Protein AF-A0A9X2GUM6-F1 (afdb_monomer)

Solvent-accessible surface area (backbone atoms only — not comparable to full-atom values): 4546 Å² total; per-residue (Å²): 143,90,84,69,67,64,63,56,53,52,50,53,53,53,49,52,53,50,51,53,51,50,65,75,39,52,91,77,55,72,65,48,71,58,32,49,76,71,72,40,86,69,66,62,59,66,57,51,50,48,49,52,50,50,43,51,70,75,56,57,77,78,72,79,78,74,81,78,84,84,126

Mean predicted aligned error: 12.63 Å

Organism: NCBI:txid1188745

Foldseek 3Di:
DPDPPVVVVVVVVVVVVVVV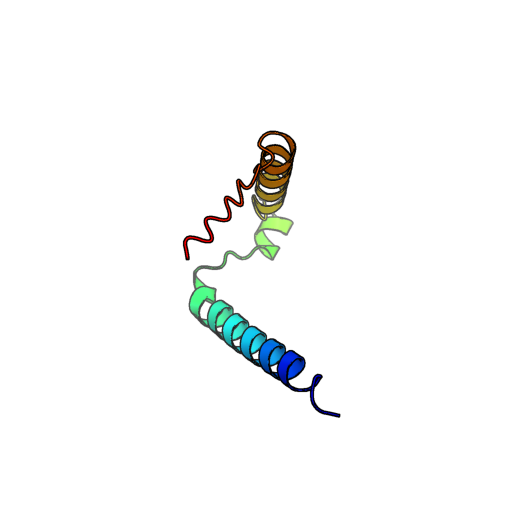VCVVCVVVDDPLVVCVVVVHDSDCVVVVVVVVVVCCVVVVPPPPPPDPPDD

Radius of gyration: 20.55 Å; Cα contacts (8 Å, |Δi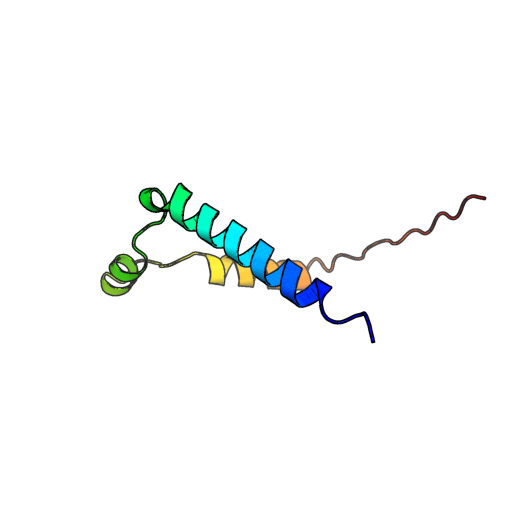|>4): 9; chains: 1; bounding box: 61×31×40 Å

pLDDT: mean 78.86, std 13.24, range [44.41, 95.81]

Structure (mmCIF, N/CA/C/O backbone):
data_AF-A0A9X2GUM6-F1
#
_entry.id   AF-A0A9X2GUM6-F1
#
loop_
_atom_site.group_PDB
_atom_site.id
_atom_site.type_symbol
_atom_site.label_atom_id
_atom_site.label_alt_id
_atom_site.label_comp_id
_atom_site.label_asym_id
_atom_site.label_entity_id
_atom_site.label_seq_id
_atom_site.pdbx_PDB_ins_code
_atom_site.Cartn_x
_atom_site.Cartn_y
_atom_site.Cartn_z
_atom_site.occupancy
_atom_site.B_iso_or_equiv
_atom_site.auth_seq_id
_atom_site.auth_comp_id
_atom_site.auth_asym_id
_atom_site.auth_atom_id
_atom_site.pdbx_PDB_model_num
ATOM 1 N N . MET A 1 1 ? 23.601 19.631 -22.783 1.00 44.41 1 MET A N 1
ATOM 2 C CA . MET A 1 1 ? 22.191 19.178 -22.746 1.00 44.41 1 MET A CA 1
ATOM 3 C C . MET A 1 1 ? 22.130 17.702 -22.332 1.00 44.41 1 MET A C 1
ATOM 5 O O . MET A 1 1 ? 22.116 16.852 -23.204 1.00 44.41 1 MET A O 1
ATOM 9 N N . ALA A 1 2 ? 22.171 17.364 -21.034 1.00 54.31 2 ALA A N 1
ATOM 10 C CA . ALA A 1 2 ? 22.198 15.953 -20.589 1.00 54.31 2 ALA A CA 1
ATOM 11 C C . ALA A 1 2 ? 21.751 15.765 -19.121 1.00 54.31 2 ALA A C 1
ATOM 13 O O . ALA A 1 2 ? 22.457 15.163 -18.321 1.00 54.31 2 ALA A O 1
ATOM 14 N N . ARG A 1 3 ? 20.614 16.349 -18.719 1.00 52.78 3 ARG A N 1
ATOM 15 C CA . ARG A 1 3 ? 20.077 16.190 -17.346 1.00 52.78 3 ARG A CA 1
ATOM 16 C C . ARG A 1 3 ? 18.587 15.824 -17.265 1.00 52.78 3 ARG A C 1
ATOM 18 O O . ARG A 1 3 ? 18.081 15.646 -16.167 1.00 52.78 3 ARG A O 1
ATOM 25 N N . TRP A 1 4 ? 17.903 15.655 -18.401 1.00 53.34 4 TRP A N 1
ATOM 26 C CA . TRP A 1 4 ? 16.439 15.489 -18.447 1.00 53.34 4 TRP A CA 1
ATOM 27 C C . TRP A 1 4 ? 15.951 14.116 -18.944 1.00 53.34 4 TRP A C 1
ATOM 29 O O . TRP A 1 4 ? 14.771 13.819 -18.813 1.00 53.34 4 TRP A O 1
ATOM 39 N N . THR A 1 5 ? 16.823 13.242 -19.457 1.00 61.47 5 THR A N 1
ATOM 40 C CA . THR A 1 5 ? 16.429 11.916 -19.983 1.00 61.47 5 THR A CA 1
ATOM 41 C C . THR A 1 5 ? 16.285 10.844 -18.896 1.00 61.47 5 THR A C 1
ATOM 43 O O . THR A 1 5 ? 15.430 9.966 -18.999 1.00 61.47 5 THR A O 1
ATOM 46 N N . THR A 1 6 ? 17.060 10.931 -17.811 1.00 64.25 6 THR A N 1
ATOM 47 C CA . THR A 1 6 ? 17.052 9.935 -16.724 1.00 64.25 6 THR A CA 1
ATOM 48 C C . THR A 1 6 ? 15.750 9.942 -15.919 1.00 64.25 6 THR A C 1
ATOM 50 O O . THR A 1 6 ? 15.274 8.885 -15.512 1.00 64.25 6 THR A O 1
ATOM 53 N N . ALA A 1 7 ? 15.139 11.116 -15.720 1.00 68.00 7 ALA A N 1
ATOM 54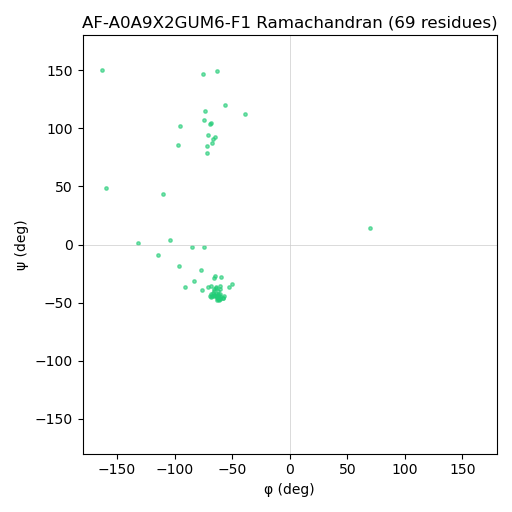 C CA . ALA A 1 7 ? 13.885 11.247 -14.974 1.00 68.00 7 ALA A CA 1
ATOM 55 C C . ALA A 1 7 ? 12.711 10.559 -15.695 1.00 68.00 7 ALA A C 1
ATOM 57 O O . ALA A 1 7 ? 11.918 9.863 -15.063 1.00 68.00 7 ALA A O 1
ATOM 58 N N . SER A 1 8 ? 12.638 10.684 -17.024 1.00 79.44 8 SER A N 1
ATOM 59 C CA . SER A 1 8 ? 11.632 9.997 -17.840 1.00 79.44 8 SER A CA 1
ATOM 60 C C . SER A 1 8 ? 11.840 8.481 -17.836 1.00 79.44 8 SER A C 1
ATOM 62 O O . SER A 1 8 ? 10.878 7.735 -17.678 1.00 79.44 8 SER A O 1
ATOM 64 N N . ALA A 1 9 ? 13.089 8.014 -17.928 1.00 85.62 9 ALA A N 1
ATOM 65 C CA . ALA A 1 9 ? 13.403 6.587 -17.850 1.00 85.62 9 ALA A CA 1
ATOM 66 C C . ALA A 1 9 ? 13.015 5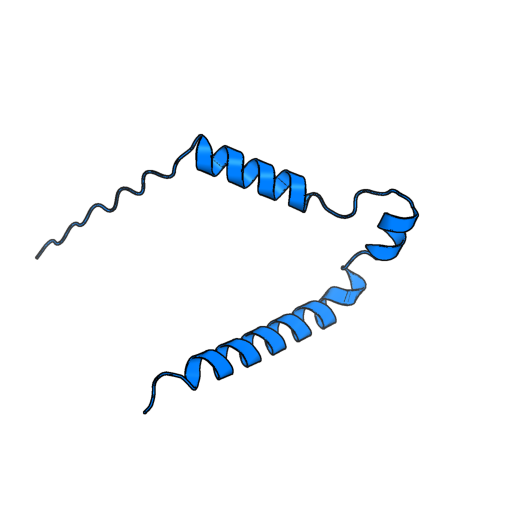.977 -16.490 1.00 85.62 9 ALA A C 1
ATOM 68 O O . ALA A 1 9 ? 12.376 4.926 -16.442 1.00 85.62 9 ALA A O 1
ATOM 69 N N . ALA A 1 10 ? 13.326 6.666 -15.387 1.00 88.69 10 ALA A N 1
ATOM 70 C CA . ALA A 1 10 ? 12.947 6.233 -14.043 1.00 88.69 10 ALA A CA 1
ATOM 71 C C . ALA A 1 10 ? 11.421 6.170 -13.859 1.00 88.69 10 ALA A C 1
ATOM 73 O O . ALA A 1 10 ? 10.909 5.224 -13.262 1.00 88.69 10 ALA A O 1
ATOM 74 N N . PHE A 1 11 ? 10.683 7.137 -14.414 1.00 89.62 11 PHE A N 1
ATOM 75 C CA . PHE A 1 11 ? 9.221 7.136 -14.379 1.00 89.62 11 PHE A CA 1
ATOM 76 C C . PHE A 1 11 ? 8.626 5.917 -15.098 1.00 89.62 11 PHE A C 1
ATOM 78 O O . PHE A 1 11 ? 7.774 5.226 -14.539 1.00 89.62 11 PHE A O 1
ATOM 85 N N . PHE A 1 12 ? 9.094 5.613 -16.313 1.00 93.44 12 PHE A N 1
ATOM 86 C CA . PHE A 1 12 ? 8.599 4.456 -17.062 1.00 93.44 12 PHE A CA 1
ATOM 87 C C . PHE A 1 12 ? 8.958 3.127 -16.394 1.00 93.44 12 PHE A C 1
ATOM 89 O O . PHE A 1 12 ? 8.108 2.239 -16.335 1.00 93.44 12 PHE A O 1
ATOM 96 N N . ALA A 1 13 ? 10.161 3.011 -15.824 1.00 91.81 13 ALA A N 1
ATOM 97 C CA . ALA A 1 13 ? 10.555 1.837 -15.049 1.00 91.81 13 ALA A CA 1
ATOM 98 C C . ALA A 1 13 ? 9.636 1.633 -13.833 1.00 91.81 13 ALA A C 1
ATOM 100 O O . ALA A 1 13 ? 9.107 0.541 -13.629 1.00 91.81 13 ALA A O 1
ATOM 101 N N . ARG A 1 14 ? 9.358 2.704 -13.080 1.00 93.44 14 ARG A N 1
ATOM 102 C CA . ARG A 1 14 ? 8.459 2.651 -11.919 1.00 93.44 14 ARG A CA 1
ATOM 103 C C . ARG A 1 14 ? 7.026 2.295 -12.312 1.00 93.44 14 ARG A C 1
ATOM 105 O O . ARG A 1 14 ? 6.359 1.553 -11.599 1.00 93.44 14 ARG A O 1
ATOM 112 N N . ARG A 1 15 ? 6.552 2.791 -13.458 1.00 95.81 15 ARG A N 1
ATOM 113 C CA . ARG A 1 15 ? 5.236 2.435 -14.006 1.00 95.81 15 ARG A CA 1
ATOM 114 C C . ARG A 1 15 ? 5.158 0.951 -14.373 1.00 95.81 15 ARG A C 1
ATOM 116 O O . ARG A 1 15 ? 4.138 0.331 -14.095 1.00 95.81 15 ARG A O 1
ATOM 123 N N . ALA A 1 16 ? 6.201 0.394 -14.986 1.00 95.81 16 ALA A N 1
ATOM 124 C CA . ALA A 1 16 ? 6.246 -1.022 -15.344 1.00 95.81 16 ALA A CA 1
ATOM 125 C C . ALA A 1 16 ? 6.253 -1.924 -14.098 1.00 95.81 16 ALA A C 1
ATOM 127 O O . ALA A 1 16 ? 5.483 -2.878 -14.030 1.00 95.81 16 ALA A O 1
ATOM 128 N N . GLU A 1 17 ? 7.049 -1.571 -13.083 1.00 95.25 17 GLU A N 1
ATOM 129 C CA . GLU A 1 17 ? 7.057 -2.243 -11.775 1.00 95.25 17 GLU A CA 1
ATOM 130 C C . GLU A 1 17 ? 5.670 -2.202 -11.119 1.00 95.25 17 GLU A C 1
ATOM 132 O O . GLU A 1 17 ? 5.157 -3.222 -10.662 1.00 95.25 17 GLU A O 1
ATOM 137 N N . PHE A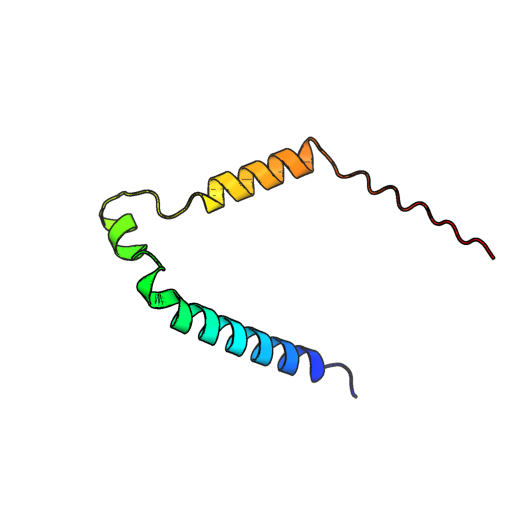 1 18 ? 5.026 -1.032 -11.131 1.00 92.12 18 PHE A N 1
ATOM 138 C CA . PHE A 1 18 ? 3.683 -0.870 -10.589 1.00 92.12 18 PHE A CA 1
ATOM 139 C C . PHE A 1 18 ? 2.647 -1.717 -11.336 1.00 92.12 18 PHE A C 1
ATOM 141 O O . PHE A 1 18 ? 1.815 -2.358 -10.703 1.00 92.12 18 PHE A O 1
ATOM 148 N N . HIS A 1 19 ? 2.715 -1.771 -12.668 1.00 95.44 19 HIS A N 1
ATOM 149 C CA . HIS A 1 19 ? 1.824 -2.616 -13.463 1.00 95.44 19 HIS A CA 1
ATOM 150 C C . HIS A 1 19 ? 1.991 -4.098 -13.106 1.00 95.44 19 HIS A C 1
ATOM 152 O O . HIS A 1 19 ? 1.004 -4.776 -12.835 1.00 95.44 19 HIS A O 1
ATOM 158 N N . GLY A 1 20 ? 3.237 -4.575 -13.012 1.00 95.75 20 GLY A N 1
ATOM 159 C CA . GLY A 1 20 ? 3.528 -5.948 -12.596 1.00 95.75 20 GLY A CA 1
ATOM 160 C C . GLY A 1 20 ? 3.020 -6.262 -11.187 1.00 95.75 20 GLY A C 1
ATOM 161 O O . GLY A 1 20 ? 2.482 -7.342 -10.949 1.00 95.75 20 GLY A O 1
ATOM 162 N N . TYR A 1 21 ? 3.119 -5.305 -10.261 1.00 91.25 21 TYR A N 1
ATOM 163 C CA . TYR A 1 21 ? 2.547 -5.440 -8.924 1.00 91.25 21 TYR A CA 1
ATOM 164 C C . TYR A 1 21 ? 1.019 -5.579 -8.962 1.00 91.25 21 TYR A C 1
ATOM 166 O O . TYR A 1 21 ? 0.476 -6.482 -8.327 1.00 91.25 21 TYR A O 1
ATOM 174 N N . ILE A 1 22 ? 0.314 -4.733 -9.717 1.00 92.75 22 ILE A N 1
ATOM 175 C CA . ILE A 1 22 ? -1.148 -4.827 -9.838 1.00 92.75 22 ILE A CA 1
ATOM 176 C C . ILE A 1 22 ? -1.563 -6.170 -10.448 1.00 92.75 22 ILE A C 1
ATOM 178 O O . ILE A 1 22 ? -2.442 -6.837 -9.901 1.00 92.75 22 I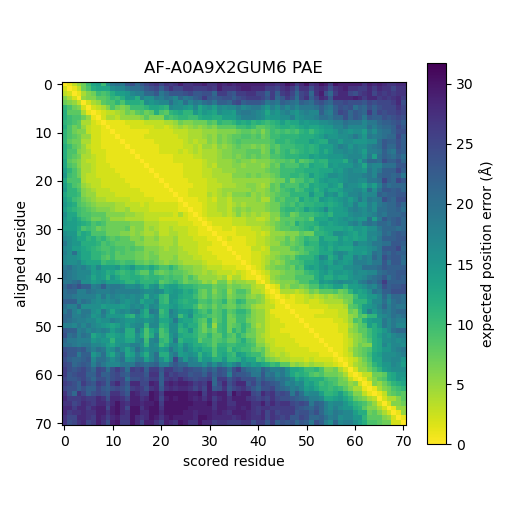LE A O 1
ATOM 182 N N . ASP A 1 23 ? -0.901 -6.601 -11.522 1.00 94.56 23 ASP A N 1
ATOM 183 C CA . ASP A 1 23 ? -1.213 -7.866 -12.191 1.00 94.56 23 ASP A CA 1
ATOM 184 C C . ASP A 1 23 ? -0.987 -9.071 -11.274 1.00 94.56 23 ASP A C 1
ATOM 186 O O . ASP A 1 23 ? -1.849 -9.949 -11.181 1.00 94.56 23 ASP A O 1
ATOM 190 N N . GLY A 1 24 ? 0.139 -9.095 -10.553 1.00 94.75 24 GLY A N 1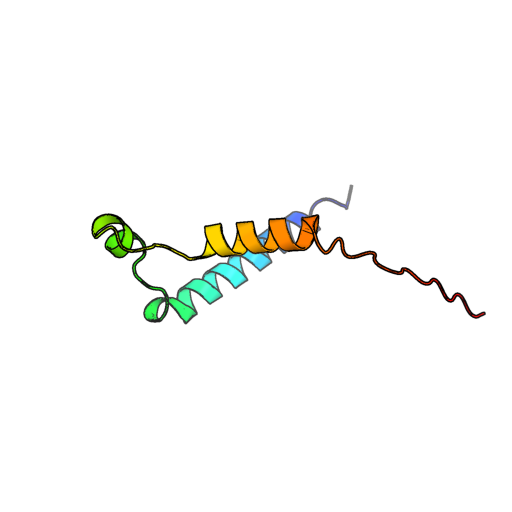
ATOM 191 C CA . GLY A 1 24 ? 0.481 -10.176 -9.627 1.00 94.75 24 GLY A CA 1
ATOM 192 C C . GLY A 1 24 ? -0.454 -10.266 -8.419 1.00 94.75 24 GLY A C 1
ATOM 193 O O . GLY A 1 24 ? -0.694 -11.356 -7.906 1.00 94.75 24 GLY A O 1
ATOM 194 N N . ASN A 1 25 ? -1.031 -9.141 -7.989 1.00 91.69 25 ASN A N 1
ATOM 195 C CA . ASN A 1 25 ? -1.884 -9.070 -6.800 1.00 91.69 25 ASN A CA 1
ATOM 196 C C . ASN A 1 25 ? -3.383 -8.979 -7.135 1.00 91.69 25 ASN A C 1
ATOM 198 O O . ASN A 1 25 ? -4.204 -8.884 -6.225 1.00 91.69 25 ASN A O 1
ATOM 202 N N . ARG A 1 26 ? -3.781 -9.058 -8.414 1.00 89.00 26 ARG A N 1
ATOM 203 C CA . ARG A 1 26 ? -5.176 -8.881 -8.875 1.00 89.00 26 ARG A CA 1
ATOM 204 C C . ARG A 1 26 ? -6.221 -9.706 -8.119 1.00 89.00 26 ARG A C 1
ATOM 206 O O . ARG A 1 26 ? -7.345 -9.252 -7.962 1.00 89.00 26 ARG A O 1
ATOM 213 N N . ALA A 1 27 ? -5.864 -10.913 -7.674 1.00 90.75 27 ALA A N 1
ATOM 214 C CA . ALA A 1 27 ? -6.766 -11.811 -6.950 1.00 90.75 27 ALA A CA 1
ATOM 215 C C . ALA A 1 27 ? -6.955 -11.405 -5.478 1.00 90.75 27 ALA A C 1
ATOM 217 O O . ALA A 1 27 ? -7.942 -11.780 -4.855 1.00 90.75 27 ALA A O 1
ATOM 218 N N . GLN A 1 28 ? -6.005 -10.649 -4.928 1.00 86.06 28 GLN A N 1
ATOM 219 C CA . GLN A 1 28 ? -6.012 -10.160 -3.551 1.00 86.06 28 GLN A CA 1
ATOM 220 C C . GLN A 1 28 ? -6.560 -8.732 -3.447 1.00 86.06 28 GLN A C 1
ATOM 222 O O . GLN A 1 28 ? -6.949 -8.317 -2.359 1.00 86.06 28 GLN A O 1
ATOM 227 N N . ILE A 1 29 ? -6.601 -7.982 -4.556 1.00 84.94 29 ILE A N 1
ATOM 228 C CA . ILE A 1 29 ? -7.164 -6.629 -4.613 1.00 84.94 29 ILE A CA 1
ATOM 229 C C . ILE A 1 29 ? -8.700 -6.725 -4.557 1.00 84.94 29 ILE A C 1
ATOM 231 O O . ILE A 1 29 ? -9.315 -7.235 -5.496 1.00 84.94 29 ILE A O 1
ATOM 235 N N . PRO A 1 30 ? -9.353 -6.215 -3.495 1.00 84.62 30 PRO A N 1
ATOM 236 C CA . PRO A 1 30 ? -10.808 -6.205 -3.410 1.00 84.62 30 PRO A CA 1
ATOM 237 C C . PRO A 1 30 ? -11.435 -5.353 -4.518 1.00 84.62 30 PRO A C 1
ATOM 239 O O . PRO A 1 30 ? -10.882 -4.327 -4.921 1.00 84.62 30 PRO A O 1
ATOM 242 N N . ASN A 1 31 ? -12.639 -5.720 -4.966 1.00 86.62 31 ASN A N 1
ATOM 243 C CA . ASN A 1 31 ? -13.405 -4.891 -5.895 1.00 86.62 31 ASN A CA 1
ATOM 244 C C . ASN A 1 31 ? -13.946 -3.640 -5.187 1.00 86.62 31 ASN A C 1
ATOM 246 O O . ASN A 1 31 ? -15.091 -3.580 -4.740 1.00 86.62 31 ASN A O 1
ATOM 250 N N . TYR A 1 32 ? -13.113 -2.609 -5.106 1.00 82.88 32 TYR A N 1
ATOM 251 C CA . TYR A 1 32 ? -13.454 -1.339 -4.476 1.00 82.88 32 TYR A CA 1
ATOM 252 C C . TYR A 1 32 ? -14.657 -0.635 -5.125 1.00 82.88 32 TYR A C 1
ATOM 254 O O . TYR A 1 32 ? -15.391 0.074 -4.438 1.00 82.88 32 TYR A O 1
ATOM 262 N N . GLY A 1 33 ? -14.907 -0.862 -6.421 1.00 83.38 33 GLY A N 1
ATOM 263 C CA . GLY A 1 33 ? -16.071 -0.309 -7.120 1.00 83.38 33 GLY A CA 1
ATOM 264 C C . GLY A 1 33 ? -17.389 -0.953 -6.687 1.00 83.38 33 GLY A C 1
ATOM 265 O O . GLY A 1 33 ? -18.407 -0.272 -6.574 1.00 83.38 33 GLY A O 1
ATOM 266 N N . GLU A 1 34 ? -17.377 -2.255 -6.412 1.00 87.50 34 GLU A N 1
ATOM 267 C CA . GLU A 1 34 ? -18.521 -2.953 -5.830 1.00 87.50 34 GLU A CA 1
ATOM 268 C C . GLU A 1 34 ? -18.770 -2.513 -4.386 1.00 87.50 34 GLU A C 1
ATOM 270 O O . GLU A 1 34 ? -19.903 -2.177 -4.046 1.00 87.50 34 GLU A O 1
ATOM 275 N N . ARG A 1 35 ? -17.714 -2.422 -3.570 1.00 88.12 35 ARG A N 1
ATOM 276 C CA . ARG A 1 35 ? -17.804 -1.942 -2.182 1.00 88.12 35 ARG A CA 1
ATOM 277 C C . ARG A 1 35 ? -18.395 -0.537 -2.102 1.00 88.12 35 ARG A C 1
ATOM 279 O O . ARG A 1 35 ? -19.324 -0.316 -1.334 1.00 88.12 35 ARG A O 1
ATOM 286 N N . HIS A 1 36 ? -17.949 0.375 -2.970 1.00 83.62 36 HIS A N 1
ATOM 287 C CA . HIS A 1 36 ? -18.516 1.722 -3.056 1.00 83.62 36 HIS A CA 1
ATOM 288 C C . HIS A 1 36 ? -20.021 1.709 -3.356 1.00 83.62 36 HIS A C 1
ATOM 290 O O . HIS A 1 36 ? -20.785 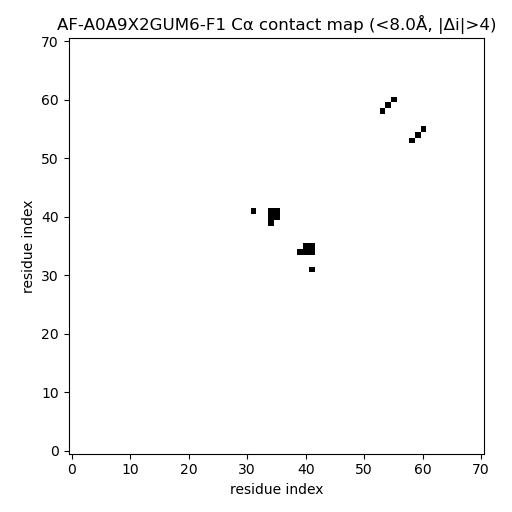2.389 -2.679 1.00 83.62 36 HIS A O 1
ATOM 296 N N . ARG A 1 37 ? -20.469 0.904 -4.334 1.00 89.94 37 ARG A N 1
ATOM 297 C CA . ARG A 1 37 ? -21.902 0.780 -4.670 1.00 89.94 37 ARG A CA 1
ATOM 298 C C . ARG A 1 37 ? -22.730 0.161 -3.543 1.00 89.94 37 ARG A C 1
ATOM 300 O O . ARG A 1 37 ? -23.915 0.451 -3.445 1.00 89.94 37 ARG A O 1
ATOM 307 N N . ARG A 1 38 ? -22.111 -0.668 -2.701 1.00 90.69 38 ARG A N 1
ATOM 308 C CA . ARG A 1 38 ? -22.724 -1.257 -1.501 1.00 90.69 38 ARG A CA 1
ATOM 309 C C . ARG A 1 38 ? -22.656 -0.344 -0.269 1.00 90.69 38 ARG A C 1
ATOM 311 O O . ARG A 1 38 ? -23.160 -0.724 0.780 1.00 90.69 38 ARG A O 1
ATOM 318 N N . GLY A 1 39 ? -22.040 0.839 -0.373 1.00 86.75 39 GLY A N 1
ATOM 319 C CA . GLY A 1 39 ? -21.818 1.736 0.766 1.00 86.75 39 GLY A CA 1
ATOM 320 C C . GLY A 1 39 ? -20.788 1.213 1.774 1.00 86.75 39 GLY A C 1
ATOM 321 O O . GLY A 1 39 ? -20.694 1.725 2.887 1.00 86.75 39 GLY A O 1
ATOM 322 N N . GLU A 1 40 ? -20.013 0.194 1.404 1.00 84.88 40 GLU A N 1
ATOM 323 C CA . GLU A 1 40 ? -18.945 -0.338 2.241 1.00 84.88 40 GLU A CA 1
ATOM 324 C C . GLU A 1 40 ? -17.727 0.605 2.224 1.00 84.88 40 GLU A C 1
ATOM 326 O O . GLU A 1 40 ? -17.420 1.211 1.189 1.00 84.88 40 GLU A O 1
ATOM 331 N N . PRO A 1 41 ? -16.974 0.704 3.336 1.00 77.12 41 PRO A N 1
ATOM 332 C CA . PRO A 1 41 ? -15.743 1.482 3.375 1.00 77.12 41 PRO A CA 1
ATOM 333 C C . PRO A 1 41 ? -14.756 1.026 2.292 1.00 77.12 41 PRO A C 1
ATOM 335 O O . PRO A 1 41 ? -14.315 -0.126 2.270 1.00 77.12 41 PRO A O 1
ATOM 338 N N . ILE A 1 42 ? -14.389 1.947 1.396 1.00 73.19 42 ILE A N 1
ATOM 339 C CA . ILE A 1 42 ? -13.447 1.670 0.305 1.00 73.19 42 ILE A CA 1
ATOM 340 C C . ILE A 1 42 ? -12.035 1.459 0.855 1.00 73.19 42 ILE A C 1
ATOM 342 O O . ILE A 1 42 ? -11.344 0.545 0.426 1.00 73.19 42 ILE A O 1
ATOM 346 N N . SER A 1 43 ? -11.584 2.292 1.794 1.00 69.94 43 SER A N 1
ATOM 347 C CA . SER A 1 43 ? -10.240 2.197 2.368 1.00 69.94 43 SER A CA 1
ATOM 348 C C . SER A 1 43 ? -10.142 2.985 3.673 1.00 69.94 43 SER A C 1
ATOM 350 O O . SER A 1 43 ? -10.787 4.023 3.826 1.00 69.94 43 SER A O 1
ATOM 352 N N . SER A 1 44 ? -9.285 2.538 4.592 1.00 73.12 44 SER A N 1
ATOM 353 C CA . SER A 1 44 ? -8.855 3.335 5.745 1.00 73.12 44 SER A CA 1
ATOM 354 C C . SER A 1 44 ? -7.856 4.429 5.366 1.00 73.12 44 SER A C 1
ATOM 356 O O . SER A 1 44 ? -7.485 5.199 6.240 1.00 73.12 44 SER A O 1
ATOM 358 N N . ALA A 1 45 ? -7.436 4.544 4.100 1.00 77.56 45 ALA A N 1
ATOM 359 C CA . ALA A 1 45 ? -6.392 5.471 3.657 1.00 77.56 45 ALA A CA 1
ATOM 360 C C . ALA A 1 45 ? -6.642 6.930 4.074 1.00 77.56 45 ALA A C 1
ATOM 362 O O . ALA A 1 45 ? -5.703 7.629 4.440 1.00 77.56 45 ALA A O 1
ATOM 363 N N . THR A 1 46 ? -7.892 7.406 4.080 1.00 73.69 46 THR A N 1
ATOM 364 C CA . THR A 1 46 ? -8.212 8.759 4.570 1.00 73.69 46 THR A CA 1
ATOM 365 C C . THR A 1 46 ? -7.999 8.877 6.079 1.00 73.69 46 THR A C 1
ATOM 367 O O . THR A 1 46 ? -7.422 9.862 6.540 1.00 73.69 46 THR A O 1
ATOM 370 N N . ALA A 1 47 ? -8.412 7.870 6.853 1.00 77.94 47 ALA A N 1
ATOM 371 C CA . ALA A 1 47 ? -8.169 7.816 8.292 1.00 77.94 47 ALA A CA 1
ATOM 372 C C . ALA A 1 47 ? -6.669 7.678 8.597 1.00 77.94 47 ALA A C 1
ATOM 374 O O . ALA A 1 47 ? -6.145 8.413 9.422 1.00 77.94 47 ALA A O 1
ATOM 375 N N . GLU A 1 48 ? -5.958 6.816 7.875 1.00 80.69 48 GLU A N 1
ATOM 376 C CA . GLU A 1 48 ? -4.517 6.595 7.988 1.00 80.69 48 GLU A CA 1
ATOM 377 C C . GLU A 1 48 ? -3.716 7.848 7.622 1.00 80.69 48 GLU A C 1
ATOM 379 O O . GLU A 1 48 ? -2.850 8.272 8.382 1.00 80.69 48 GLU A O 1
ATOM 384 N N . SER A 1 49 ? -4.059 8.515 6.518 1.00 81.00 49 SER A N 1
ATOM 385 C CA . SER A 1 49 ? -3.472 9.802 6.135 1.00 81.00 49 SER A CA 1
ATOM 386 C C . SER A 1 49 ? -3.745 10.868 7.195 1.00 81.00 49 SER A C 1
ATOM 388 O O . SER A 1 49 ? -2.846 11.624 7.557 1.00 81.00 49 SER A O 1
ATOM 390 N N . THR A 1 50 ? -4.963 10.918 7.739 1.00 85.12 50 THR A N 1
ATOM 391 C CA . THR A 1 50 ? -5.321 11.857 8.814 1.00 85.12 50 THR A CA 1
ATOM 392 C C . THR A 1 50 ? -4.513 11.576 10.078 1.00 85.12 50 THR A C 1
ATOM 394 O O . THR A 1 50 ? -3.956 12.498 10.667 1.00 85.12 50 THR A O 1
ATOM 397 N N . VAL A 1 51 ? -4.374 10.308 10.464 1.00 82.88 51 VAL A N 1
ATOM 398 C CA . VAL A 1 51 ? -3.529 9.878 11.583 1.00 82.88 51 VAL A CA 1
ATOM 399 C C . VAL A 1 51 ? -2.073 10.253 11.326 1.00 82.88 51 VAL A C 1
ATOM 401 O O . VAL A 1 51 ? -1.442 10.831 12.204 1.00 82.88 51 VAL A O 1
ATOM 404 N N . ASN A 1 52 ? -1.549 10.026 10.123 1.00 85.19 52 ASN A N 1
ATOM 405 C CA . ASN A 1 52 ? -0.179 10.383 9.770 1.00 85.19 52 ASN A CA 1
ATOM 406 C C . ASN A 1 52 ? 0.051 11.903 9.819 1.00 85.19 52 ASN A C 1
ATOM 408 O O . ASN A 1 52 ? 1.100 12.356 10.276 1.00 85.19 52 ASN A O 1
ATOM 412 N N . GLN A 1 53 ? -0.942 12.705 9.426 1.00 86.69 53 GLN A N 1
ATOM 413 C CA . GLN A 1 53 ? -0.906 14.163 9.565 1.00 86.69 53 GLN A CA 1
ATOM 414 C C . GLN A 1 53 ? -0.956 14.598 11.032 1.00 86.69 53 GLN A C 1
ATOM 416 O O . GLN A 1 53 ? -0.167 15.443 11.452 1.00 86.69 53 GLN A O 1
ATOM 421 N N . VAL A 1 54 ? -1.834 14.000 11.840 1.00 87.19 54 VAL A N 1
ATOM 422 C CA . VAL A 1 54 ? -1.940 14.282 13.278 1.00 87.19 54 VAL A CA 1
ATOM 423 C C . VAL A 1 54 ? -0.650 13.901 14.001 1.00 87.19 54 VAL A C 1
ATOM 425 O O . VAL A 1 54 ? -0.147 14.697 14.791 1.00 87.19 54 VAL A O 1
ATOM 428 N N . ILE A 1 55 ? -0.079 12.734 13.706 1.00 81.38 55 ILE A N 1
ATOM 429 C CA . ILE A 1 55 ? 1.213 12.295 14.241 1.00 81.38 55 ILE A CA 1
ATOM 430 C C . ILE A 1 55 ? 2.312 13.244 13.771 1.00 81.38 55 ILE A C 1
ATOM 432 O O . ILE A 1 55 ? 3.057 13.738 14.600 1.00 81.38 55 ILE A O 1
ATOM 436 N N . SER A 1 56 ? 2.386 13.596 12.489 1.00 80.81 56 SER A N 1
ATOM 437 C CA . SER A 1 56 ? 3.398 14.543 11.992 1.00 80.81 56 SER A CA 1
ATOM 438 C C . SER A 1 56 ? 3.285 15.925 12.648 1.00 80.81 56 SER A C 1
ATOM 440 O O . SER A 1 56 ? 4.296 16.575 12.908 1.00 80.81 56 SER A O 1
ATOM 442 N N . ARG A 1 57 ? 2.058 16.370 12.944 1.00 81.19 57 ARG A N 1
ATOM 443 C CA . ARG A 1 57 ? 1.765 17.657 13.586 1.00 81.19 57 ARG A CA 1
ATOM 444 C C . ARG A 1 57 ? 2.047 17.652 15.088 1.00 81.19 57 ARG A C 1
ATOM 446 O O . ARG A 1 57 ? 2.515 18.663 15.600 1.00 81.19 57 ARG A O 1
ATOM 453 N N . ARG A 1 58 ? 1.731 16.560 15.792 1.00 78.38 58 ARG A N 1
ATOM 454 C CA . ARG A 1 58 ? 1.865 16.435 17.259 1.00 78.38 58 ARG A CA 1
ATOM 455 C C . ARG A 1 58 ? 3.220 15.889 17.689 1.00 78.38 58 ARG A C 1
ATOM 457 O O . ARG A 1 58 ? 3.774 16.318 18.689 1.00 78.38 58 ARG A O 1
ATOM 464 N N . MET A 1 59 ? 3.744 14.961 16.908 1.00 70.88 59 MET A N 1
ATOM 465 C CA . MET A 1 59 ? 4.997 14.248 17.115 1.00 70.88 59 MET A CA 1
ATOM 466 C C . MET A 1 59 ? 6.010 14.712 16.073 1.00 70.88 59 MET A C 1
ATOM 468 O O . MET A 1 59 ? 6.671 13.869 15.464 1.00 70.88 59 MET A O 1
ATOM 472 N N . VAL A 1 60 ? 6.088 16.035 15.824 1.00 65.25 60 VAL A N 1
ATOM 473 C CA . VAL A 1 60 ? 7.075 16.641 14.915 1.00 65.25 60 VAL A CA 1
ATOM 474 C C . VAL A 1 60 ? 8.385 15.902 15.112 1.00 65.25 60 VAL A C 1
ATOM 476 O O . VAL A 1 60 ? 8.982 15.955 16.188 1.00 65.25 60 VAL A O 1
ATOM 479 N N . LYS A 1 61 ? 8.802 15.158 14.084 1.00 62.12 61 LYS A N 1
ATOM 480 C CA . LYS A 1 61 ? 10.072 14.450 14.109 1.00 62.12 61 LYS A CA 1
ATOM 481 C C . LYS A 1 61 ? 11.151 15.519 14.109 1.00 62.12 61 LYS A C 1
ATOM 483 O O . LYS A 1 61 ? 11.593 15.961 13.048 1.00 62.12 61 LYS A O 1
ATOM 488 N N . ILE A 1 62 ? 11.574 15.938 15.299 1.00 62.19 62 ILE A N 1
ATOM 489 C CA . ILE A 1 62 ? 12.806 16.692 15.479 1.00 62.19 62 ILE A CA 1
ATOM 490 C C . ILE A 1 62 ? 13.903 15.723 15.069 1.00 62.19 62 ILE A C 1
ATOM 492 O O . ILE A 1 62 ? 14.355 14.870 15.831 1.00 62.19 62 ILE A O 1
ATOM 496 N N . THR A 1 63 ? 14.276 15.793 13.798 1.00 59.78 63 THR A N 1
ATOM 497 C CA . THR A 1 63 ? 15.419 15.051 13.305 1.00 59.78 63 THR A CA 1
ATOM 498 C C . THR A 1 63 ? 16.625 15.691 13.958 1.00 59.78 63 THR A C 1
ATOM 500 O O . THR A 1 63 ? 17.050 16.775 13.564 1.00 59.78 63 THR A O 1
ATOM 503 N N . ARG A 1 64 ? 17.197 15.022 14.956 1.00 55.50 64 ARG A N 1
ATOM 504 C CA . ARG A 1 64 ? 18.553 15.333 15.383 1.00 55.50 64 ARG A CA 1
ATOM 505 C C . ARG A 1 64 ? 19.472 14.915 14.237 1.00 55.50 64 ARG A C 1
ATOM 507 O O . ARG A 1 64 ? 19.959 13.791 14.202 1.00 55.50 64 ARG A O 1
ATOM 514 N N . LYS A 1 65 ? 19.701 15.814 13.274 1.00 65.88 65 LYS A N 1
ATOM 515 C CA . LYS A 1 65 ? 20.903 15.741 12.440 1.00 65.88 65 LYS A CA 1
ATOM 516 C C . LYS A 1 65 ? 22.068 16.144 13.334 1.00 65.88 65 LYS A C 1
ATOM 518 O O . LYS A 1 65 ? 22.507 17.287 13.330 1.00 65.88 65 LYS A O 1
ATOM 523 N N . GLY A 1 66 ? 22.519 15.207 14.161 1.00 57.41 66 GLY A N 1
ATOM 524 C CA . GLY A 1 66 ? 23.855 15.290 14.721 1.00 57.41 66 GLY A CA 1
ATOM 525 C C . GLY A 1 66 ? 24.823 15.047 13.576 1.00 57.41 66 GLY A C 1
ATOM 526 O O . GLY A 1 66 ? 24.960 13.915 13.124 1.00 57.41 66 GLY A O 1
ATOM 527 N N . TRP A 1 67 ? 25.453 16.103 13.074 1.00 62.75 67 TRP A N 1
ATOM 528 C CA . TRP A 1 67 ? 26.690 15.930 12.333 1.00 62.75 67 TRP A CA 1
ATOM 529 C C . TRP A 1 67 ? 27.773 15.628 13.361 1.00 62.75 67 TRP A C 1
ATOM 531 O O . TRP A 1 67 ? 28.184 16.514 14.102 1.00 62.75 67 TRP A O 1
ATOM 541 N N . SER A 1 68 ? 28.232 14.384 13.417 1.00 66.31 68 SER A N 1
ATOM 542 C CA . SER A 1 68 ? 29.585 14.104 13.877 1.00 66.31 68 SER A CA 1
ATOM 543 C C . SER A 1 68 ? 30.450 13.965 12.631 1.00 66.31 68 SER A C 1
ATOM 545 O O . SER A 1 68 ? 30.643 12.868 12.110 1.00 66.31 68 SER A O 1
ATOM 547 N N . VAL A 1 69 ? 30.943 15.095 12.123 1.00 63.16 69 VAL A N 1
ATOM 548 C CA . VAL A 1 69 ? 32.212 15.065 11.396 1.00 63.16 69 VAL A CA 1
ATOM 549 C C . VAL A 1 69 ? 33.262 14.827 12.472 1.00 63.16 69 VAL A C 1
ATOM 551 O O . VAL A 1 69 ? 33.663 15.753 13.166 1.00 63.16 69 VAL A O 1
ATOM 554 N N . VAL A 1 70 ? 33.624 13.563 12.673 1.00 65.38 70 VAL A N 1
ATOM 555 C CA . VAL A 1 70 ? 34.909 13.223 13.276 1.00 65.38 70 VAL A CA 1
ATOM 556 C C . VAL A 1 70 ? 3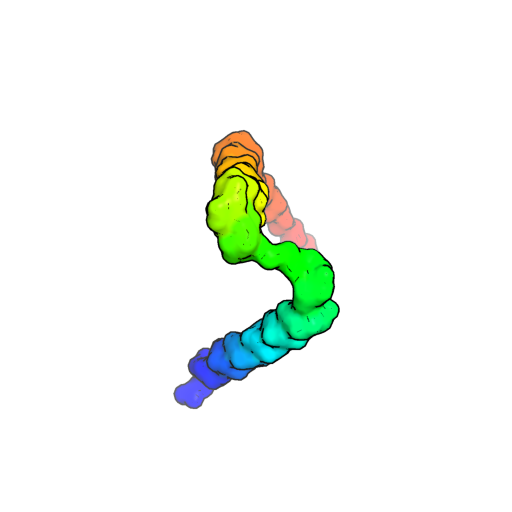5.844 12.963 12.105 1.00 65.38 70 VAL A C 1
ATOM 558 O O . VAL A 1 70 ? 35.758 11.930 11.440 1.00 65.38 70 VAL A O 1
ATOM 561 N N . ARG A 1 71 ? 36.680 13.953 11.819 1.00 53.72 71 ARG A N 1
ATOM 562 C CA . ARG A 1 71 ? 38.009 13.771 11.251 1.00 53.72 71 ARG A CA 1
ATOM 563 C C . ARG A 1 71 ? 38.964 14.602 12.080 1.00 53.72 71 ARG A C 1
ATOM 565 O O . ARG A 1 71 ? 38.568 15.741 12.408 1.00 53.72 71 ARG A O 1
#

Secondary structure (DSSP, 8-state):
--SSHHHHHHHHHHHHHHHHHHHHHTTTS--HHHHHHTT----SHHHHHHHHHHHHHHS------------

Sequence (71 aa):
MARWTTASAAFFARRAEFHGYIDGNRAQIPNYGERHRRGEPISSATAESTVNQVISRRMVKITRKGWSVVR